Protein AF-A0A7C6EY38-F1 (afdb_monomer_lite)

Structure (mmCIF, N/CA/C/O backbone):
data_AF-A0A7C6EY38-F1
#
_entry.id   AF-A0A7C6EY38-F1
#
loop_
_atom_site.group_PDB
_atom_site.id
_atom_site.type_symbol
_atom_site.label_atom_id
_atom_site.label_alt_id
_atom_site.label_comp_id
_atom_site.label_asym_id
_atom_site.label_entity_id
_atom_site.label_seq_id
_atom_site.pdbx_PDB_ins_code
_atom_site.Cartn_x
_atom_site.Cartn_y
_atom_site.Cartn_z
_atom_site.occupancy
_atom_site.B_iso_or_equiv
_atom_site.auth_seq_id
_atom_site.auth_comp_id
_atom_site.auth_asym_id
_atom_site.auth_atom_id
_atom_site.pdbx_PDB_model_num
ATOM 1 N N . MET A 1 1 ? 6.098 -4.221 -29.092 1.00 63.59 1 MET A N 1
ATOM 2 C CA . MET A 1 1 ? 7.491 -4.012 -29.548 1.00 63.59 1 MET A CA 1
ATOM 3 C C . MET A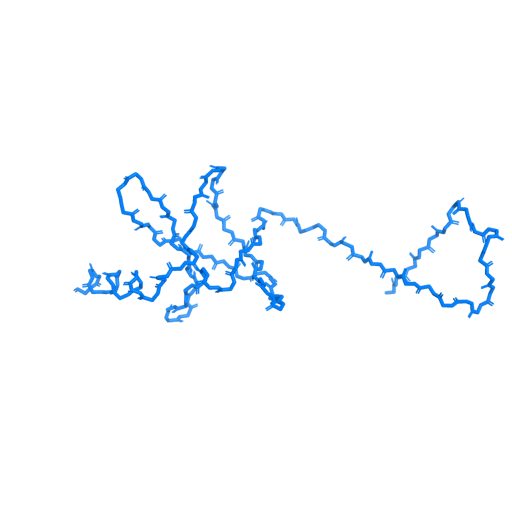 1 1 ? 8.016 -2.756 -28.872 1.00 63.59 1 MET A C 1
ATOM 5 O O . MET A 1 1 ? 7.331 -1.745 -28.935 1.00 63.59 1 MET A O 1
ATOM 9 N N . VAL A 1 2 ? 9.162 -2.827 -28.191 1.00 79.19 2 VAL A N 1
ATOM 10 C CA . VAL A 1 2 ? 9.777 -1.675 -27.506 1.00 79.19 2 VAL A CA 1
ATOM 11 C C . VAL A 1 2 ? 11.032 -1.281 -28.279 1.00 79.19 2 VAL A C 1
ATOM 13 O O . VAL A 1 2 ? 11.869 -2.135 -28.562 1.00 79.19 2 VAL A O 1
ATOM 16 N N . ARG A 1 3 ? 11.148 -0.003 -28.649 1.00 89.06 3 ARG A N 1
ATOM 17 C CA . ARG A 1 3 ? 12.322 0.571 -29.317 1.00 89.06 3 ARG A CA 1
ATOM 18 C C . ARG A 1 3 ? 12.711 1.848 -28.584 1.00 89.06 3 ARG A C 1
ATOM 20 O O . ARG A 1 3 ? 11.841 2.660 -28.289 1.00 89.06 3 ARG A O 1
ATOM 27 N N . ALA A 1 4 ? 13.999 2.019 -28.318 1.00 85.00 4 ALA A N 1
ATOM 28 C CA . ALA A 1 4 ? 14.553 3.229 -27.724 1.00 85.00 4 ALA A CA 1
ATOM 29 C C . ALA A 1 4 ? 15.612 3.833 -28.658 1.00 85.00 4 ALA A C 1
ATOM 31 O O . ALA A 1 4 ? 16.258 3.114 -29.421 1.00 85.00 4 ALA A O 1
ATOM 32 N N . GLU A 1 5 ? 15.772 5.153 -28.604 1.00 91.69 5 GLU A N 1
ATOM 33 C CA . GLU A 1 5 ? 16.795 5.909 -29.330 1.00 91.69 5 GLU A CA 1
ATOM 34 C C . GLU A 1 5 ? 17.738 6.556 -28.308 1.00 91.69 5 GLU A C 1
ATOM 36 O O . GLU A 1 5 ? 17.286 7.264 -27.407 1.00 91.69 5 GLU A O 1
ATOM 41 N N . ILE A 1 6 ? 19.047 6.331 -28.444 1.00 90.75 6 ILE A N 1
ATOM 42 C CA . ILE A 1 6 ? 20.068 6.929 -27.574 1.00 90.75 6 ILE A CA 1
ATOM 43 C C . ILE A 1 6 ? 20.663 8.130 -28.307 1.00 90.75 6 ILE A C 1
ATOM 45 O O . ILE A 1 6 ? 21.382 7.975 -29.287 1.00 90.75 6 ILE A O 1
ATOM 49 N N . ARG A 1 7 ? 20.348 9.340 -27.836 1.00 92.69 7 ARG A N 1
ATOM 50 C CA . ARG A 1 7 ? 20.752 10.598 -28.496 1.00 92.69 7 ARG A CA 1
ATOM 51 C C . ARG A 1 7 ? 22.093 11.158 -28.019 1.00 92.69 7 ARG A C 1
ATOM 53 O O . ARG A 1 7 ? 22.661 12.020 -28.678 1.00 92.69 7 ARG A O 1
ATOM 60 N N . LYS A 1 8 ? 22.578 10.718 -26.857 1.00 92.38 8 LYS A N 1
ATOM 61 C CA . LYS A 1 8 ? 23.835 11.165 -26.237 1.00 92.38 8 LYS A CA 1
ATOM 62 C C . LYS A 1 8 ? 24.594 9.948 -25.722 1.00 92.38 8 LYS A C 1
ATOM 64 O O . LYS A 1 8 ? 23.974 9.092 -25.096 1.00 92.38 8 LYS A O 1
ATOM 69 N N . GLY A 1 9 ? 25.905 9.881 -25.949 1.00 90.19 9 GLY A N 1
ATOM 70 C CA . GLY A 1 9 ? 26.727 8.754 -25.500 1.00 90.19 9 GLY A CA 1
ATOM 71 C C . GLY A 1 9 ? 26.641 7.514 -26.395 1.00 90.19 9 GLY A C 1
ATOM 72 O O . GLY A 1 9 ? 27.159 6.466 -26.016 1.00 90.19 9 GLY A O 1
ATOM 73 N N . ALA A 1 10 ? 25.984 7.605 -27.556 1.00 91.19 10 ALA A N 1
ATOM 74 C CA . ALA A 1 10 ? 25.835 6.486 -28.488 1.00 91.19 10 ALA A CA 1
ATOM 75 C C . ALA A 1 10 ? 27.183 6.052 -29.086 1.00 91.19 10 ALA A C 1
ATOM 77 O O . ALA A 1 10 ? 27.387 4.875 -29.355 1.00 91.19 10 ALA A O 1
ATOM 78 N N . GLU A 1 11 ? 28.127 6.985 -29.214 1.00 93.75 11 GLU A N 1
ATOM 79 C CA . GLU A 1 11 ? 29.503 6.752 -29.658 1.00 93.75 11 GLU A CA 1
ATOM 80 C C . GLU A 1 11 ? 30.301 5.820 -28.733 1.00 93.75 11 GLU A C 1
ATOM 82 O O . GLU A 1 11 ? 31.349 5.313 -29.120 1.00 93.75 11 GLU A O 1
ATOM 87 N N . ARG A 1 12 ? 29.809 5.581 -27.511 1.00 93.25 12 ARG A N 1
ATOM 88 C CA . ARG A 1 12 ? 30.429 4.689 -26.521 1.00 93.25 12 ARG A CA 1
ATOM 89 C C . ARG A 1 12 ? 29.847 3.271 -26.551 1.00 93.25 12 ARG A C 1
ATOM 91 O O . ARG A 1 12 ? 30.240 2.447 -25.727 1.00 93.25 12 ARG A O 1
ATOM 98 N N . LEU A 1 13 ? 28.901 2.997 -27.451 1.00 91.62 13 LEU A N 1
ATOM 99 C CA . LEU A 1 13 ? 28.219 1.711 -27.582 1.00 91.62 13 LEU A CA 1
ATOM 100 C C . LEU A 1 13 ? 28.651 0.999 -28.862 1.00 91.62 13 LEU A C 1
ATOM 102 O O . LEU A 1 13 ? 28.752 1.611 -29.923 1.00 91.62 13 LEU A O 1
ATOM 106 N N . HIS A 1 14 ? 28.848 -0.313 -28.766 1.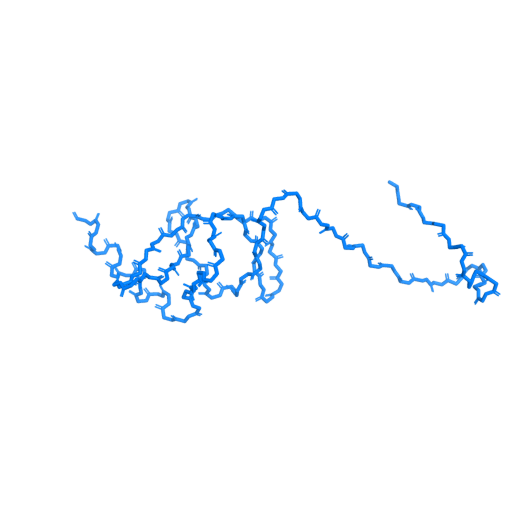00 93.69 14 HIS A N 1
ATOM 107 C CA . HIS A 1 14 ? 29.236 -1.146 -29.903 1.00 93.69 14 HIS A CA 1
ATOM 108 C C . HIS A 1 14 ? 28.088 -2.071 -30.335 1.00 93.69 14 HIS A C 1
ATOM 110 O O . HIS A 1 14 ? 27.350 -2.573 -29.480 1.00 93.69 14 HIS A O 1
ATOM 116 N N . PRO A 1 15 ? 27.923 -2.350 -31.643 1.00 92.38 15 PRO A N 1
ATOM 117 C CA . PRO A 1 15 ? 26.967 -3.352 -32.106 1.00 92.38 15 PRO A CA 1
ATOM 118 C C . PRO A 1 15 ? 27.201 -4.714 -31.435 1.00 92.38 15 PRO A C 1
ATOM 120 O O . PRO A 1 15 ? 28.335 -5.169 -31.319 1.00 92.38 15 PRO A O 1
ATOM 123 N N . GLY A 1 16 ? 26.121 -5.360 -30.988 1.00 91.81 16 GLY A N 1
ATOM 124 C CA . GLY A 1 16 ? 26.181 -6.631 -30.254 1.00 91.81 16 GLY A CA 1
ATOM 125 C C . GLY A 1 16 ? 26.401 -6.495 -28.741 1.00 91.81 16 GLY A C 1
ATOM 126 O O . GLY A 1 16 ? 26.354 -7.497 -28.033 1.00 91.81 16 GLY A O 1
ATOM 127 N N . GLN A 1 17 ? 26.595 -5.279 -28.223 1.00 92.12 17 GLN A N 1
ATOM 128 C CA . GLN A 1 17 ? 26.687 -5.034 -26.787 1.00 92.12 17 GLN A CA 1
ATOM 129 C C . GLN A 1 17 ? 25.321 -5.198 -26.104 1.00 92.12 17 GLN A C 1
ATOM 131 O O . GLN A 1 17 ? 24.310 -4.655 -26.554 1.00 92.12 17 GLN A O 1
ATOM 136 N N . PHE A 1 18 ? 25.302 -5.910 -24.978 1.00 90.50 18 PHE A N 1
ATOM 137 C CA . PHE A 1 18 ? 24.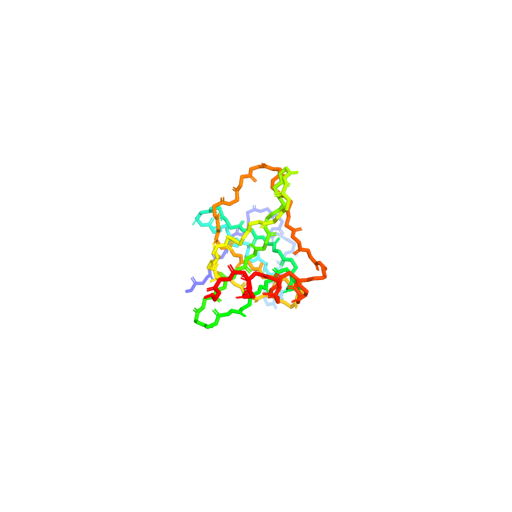126 -5.993 -24.118 1.00 90.50 18 PHE A CA 1
ATOM 138 C C . PHE A 1 18 ? 23.969 -4.708 -23.302 1.00 90.50 18 PHE A C 1
ATOM 140 O O . PHE A 1 18 ? 24.936 -4.194 -22.737 1.00 90.50 18 PHE A O 1
ATOM 147 N N . ILE A 1 19 ? 22.738 -4.208 -23.217 1.00 88.06 19 ILE A N 1
ATOM 148 C CA . ILE A 1 19 ? 22.365 -3.070 -22.375 1.00 88.06 19 ILE A CA 1
ATOM 149 C C . ILE A 1 19 ? 21.188 -3.456 -21.480 1.00 88.06 19 ILE A C 1
ATOM 151 O O . ILE A 1 19 ? 20.344 -4.262 -21.870 1.00 88.06 19 ILE A O 1
ATOM 155 N N . GLN A 1 20 ? 21.119 -2.856 -20.295 1.00 88.19 20 GLN A N 1
ATOM 156 C CA . GLN A 1 20 ? 19.981 -2.985 -19.390 1.00 88.19 20 GLN A CA 1
ATOM 157 C C . GLN A 1 20 ? 19.148 -1.708 -19.450 1.00 88.19 20 GLN A C 1
ATOM 159 O O . GLN A 1 20 ? 19.685 -0.603 -19.390 1.00 88.19 20 GLN A O 1
ATOM 164 N N . VAL A 1 21 ? 17.833 -1.867 -19.575 1.00 84.75 21 VAL A N 1
ATOM 165 C CA . VAL A 1 21 ? 16.879 -0.758 -19.588 1.00 84.75 21 VAL A CA 1
ATOM 166 C C . VAL A 1 21 ? 15.823 -1.041 -18.535 1.00 84.75 21 VAL A C 1
ATOM 168 O O . VAL A 1 21 ? 15.256 -2.131 -18.503 1.00 84.75 21 VAL A O 1
ATOM 171 N N . GLU A 1 22 ? 15.551 -0.052 -17.694 1.00 81.06 22 GLU A N 1
ATOM 172 C CA . GLU A 1 22 ? 14.455 -0.091 -16.734 1.00 81.06 22 GLU A CA 1
ATOM 173 C C . GLU A 1 22 ? 13.342 0.839 -17.222 1.00 81.06 22 GLU A C 1
ATOM 175 O O . GLU A 1 22 ? 13.567 2.024 -17.470 1.00 81.06 22 GLU A O 1
ATOM 180 N N . LEU A 1 23 ? 12.141 0.290 -17.417 1.00 77.06 23 LEU A N 1
ATOM 181 C CA . LEU A 1 23 ? 10.966 1.073 -17.784 1.00 77.06 23 LEU A CA 1
ATOM 182 C C . LEU A 1 23 ? 10.160 1.370 -16.520 1.00 77.06 23 LEU A C 1
ATOM 184 O O . LEU A 1 23 ? 9.429 0.510 -16.030 1.00 77.06 23 LEU A O 1
ATOM 188 N N . ALA A 1 24 ? 10.250 2.604 -16.027 1.00 72.50 24 ALA A N 1
ATOM 189 C CA . ALA A 1 24 ? 9.340 3.092 -15.000 1.00 72.50 24 ALA A CA 1
ATOM 190 C C . ALA A 1 24 ? 7.973 3.399 -15.631 1.00 72.50 24 ALA A C 1
ATOM 192 O O . ALA A 1 24 ? 7.861 4.251 -16.512 1.00 72.50 24 ALA A O 1
ATOM 193 N N . GLN A 1 25 ? 6.926 2.711 -15.178 1.00 64.56 25 GLN A N 1
ATOM 194 C CA . GLN A 1 25 ? 5.550 3.038 -15.542 1.00 64.56 25 GLN A CA 1
ATOM 195 C C . GLN A 1 25 ? 4.961 3.968 -14.484 1.00 64.56 25 GLN A C 1
ATOM 197 O O . GLN A 1 25 ? 4.792 3.584 -13.327 1.00 64.56 25 GLN A O 1
ATOM 202 N N . THR A 1 26 ? 4.619 5.193 -14.872 1.00 60.94 26 THR A N 1
ATOM 203 C CA . THR A 1 26 ? 3.781 6.065 -14.050 1.00 60.94 26 THR A CA 1
ATOM 204 C C . THR A 1 26 ? 2.325 5.645 -14.231 1.00 60.94 26 THR A C 1
ATOM 206 O O . THR A 1 26 ? 1.738 5.799 -15.299 1.00 60.94 26 THR A O 1
ATOM 209 N N . GLY A 1 27 ? 1.734 5.060 -13.188 1.00 59.78 27 GLY A N 1
ATOM 210 C CA . GLY A 1 27 ? 0.310 4.738 -13.194 1.00 59.78 27 GLY A CA 1
ATOM 211 C C . GLY A 1 27 ? -0.542 6.008 -13.281 1.00 59.78 27 GLY A C 1
ATOM 212 O O . GLY A 1 27 ? -0.260 7.002 -12.615 1.00 59.78 27 GLY A O 1
ATOM 213 N N . THR A 1 28 ? -1.609 5.982 -14.079 1.00 57.97 28 THR A N 1
ATOM 214 C CA . THR A 1 28 ? -2.632 7.035 -14.064 1.00 57.97 28 THR A CA 1
ATOM 215 C C . THR A 1 28 ? -3.554 6.826 -12.861 1.00 57.97 28 THR A C 1
ATOM 217 O O . THR A 1 28 ? -4.363 5.896 -12.848 1.00 57.97 28 THR A O 1
ATOM 220 N N . GLY A 1 29 ? -3.431 7.679 -11.843 1.00 63.75 29 GLY A N 1
ATOM 221 C CA . GLY A 1 29 ? -4.233 7.638 -10.615 1.00 63.75 29 GLY A CA 1
ATOM 222 C C . GLY A 1 29 ? -3.380 7.732 -9.350 1.00 63.75 29 GLY A C 1
ATOM 223 O O . GLY A 1 29 ? -2.168 7.542 -9.395 1.00 63.75 29 GLY A O 1
ATOM 224 N N . GLN A 1 30 ? -4.009 8.037 -8.212 1.00 75.31 30 GLN A N 1
ATOM 225 C CA . GLN A 1 30 ? -3.331 8.011 -6.914 1.00 75.31 30 GLN A CA 1
ATOM 226 C C . GLN A 1 30 ? -3.134 6.553 -6.475 1.00 75.31 30 GLN A C 1
ATOM 228 O O . GLN A 1 30 ? -4.009 5.944 -5.855 1.00 75.31 30 GLN A O 1
ATOM 233 N N . ASN A 1 31 ? -1.998 5.987 -6.878 1.00 88.00 31 ASN A N 1
ATOM 234 C CA . ASN A 1 31 ? -1.533 4.682 -6.436 1.00 88.00 31 ASN A CA 1
ATOM 235 C C . ASN A 1 31 ? -0.522 4.868 -5.306 1.00 88.00 31 ASN A C 1
ATOM 237 O O . ASN A 1 31 ? 0.346 5.737 -5.371 1.00 88.00 31 ASN A O 1
ATOM 241 N N . PHE A 1 32 ? -0.610 4.016 -4.296 1.00 89.44 32 PHE A N 1
ATOM 242 C CA . PHE A 1 32 ? 0.210 4.086 -3.100 1.00 89.44 32 PHE A CA 1
ATOM 243 C C . PHE A 1 32 ? 0.916 2.759 -2.886 1.00 89.44 32 PHE A C 1
ATOM 245 O O . PHE A 1 32 ? 0.300 1.696 -2.957 1.00 89.44 32 PHE A O 1
ATOM 252 N N . ARG A 1 33 ? 2.216 2.828 -2.608 1.00 91.94 33 ARG A N 1
ATOM 253 C CA . ARG A 1 33 ? 3.021 1.670 -2.234 1.00 91.94 33 ARG A CA 1
ATOM 254 C C . ARG A 1 33 ? 2.967 1.512 -0.719 1.00 91.94 33 ARG A C 1
ATOM 256 O O . ARG A 1 33 ? 3.411 2.401 0.002 1.00 91.94 33 ARG A O 1
ATOM 263 N N . ILE A 1 34 ? 2.415 0.398 -0.247 1.00 93.75 34 ILE A N 1
ATOM 264 C CA . ILE A 1 34 ? 2.265 0.101 1.183 1.00 93.75 34 ILE A CA 1
ATOM 265 C C . ILE A 1 34 ? 2.963 -1.220 1.547 1.00 93.75 34 ILE A C 1
ATOM 267 O O . ILE A 1 34 ? 3.063 -2.106 0.692 1.00 93.75 34 ILE A O 1
ATOM 271 N N . PRO A 1 35 ? 3.429 -1.397 2.800 1.00 95.31 35 PRO A N 1
ATOM 272 C CA . PRO A 1 35 ? 3.960 -2.679 3.262 1.00 95.31 35 PRO A CA 1
ATOM 273 C C . PRO A 1 35 ? 2.911 -3.789 3.159 1.00 95.31 35 PRO A C 1
ATOM 275 O O . PRO A 1 35 ? 1.733 -3.556 3.447 1.00 95.31 35 PRO A O 1
ATOM 278 N N . ARG A 1 36 ? 3.327 -5.022 2.834 1.00 94.06 36 ARG A N 1
ATOM 279 C CA . ARG A 1 36 ? 2.391 -6.166 2.751 1.00 94.06 36 ARG A CA 1
ATOM 280 C C . ARG A 1 36 ? 1.637 -6.406 4.067 1.00 94.06 36 ARG A C 1
ATOM 282 O O . ARG A 1 36 ? 0.481 -6.814 4.036 1.00 94.06 36 ARG A O 1
ATOM 289 N N . SER A 1 37 ? 2.265 -6.108 5.208 1.00 94.88 37 SER A N 1
ATOM 290 C CA . SER A 1 37 ? 1.682 -6.265 6.550 1.00 94.88 37 SER A CA 1
ATOM 291 C C . SER A 1 37 ? 0.494 -5.339 6.837 1.00 94.88 37 SER A C 1
ATOM 293 O O . SER A 1 37 ? -0.294 -5.631 7.738 1.00 94.88 37 SER A O 1
ATOM 295 N N . ALA A 1 38 ? 0.357 -4.241 6.085 1.00 96.12 38 ALA A N 1
ATOM 296 C CA . ALA A 1 38 ? -0.733 -3.277 6.229 1.00 96.12 38 ALA A CA 1
ATOM 297 C C . ALA A 1 38 ? -2.033 -3.727 5.543 1.00 96.12 38 ALA A C 1
ATOM 299 O O . ALA A 1 38 ? -3.110 -3.220 5.862 1.00 96.12 38 ALA A O 1
ATOM 300 N N . LEU A 1 39 ? -1.942 -4.661 4.590 1.00 95.31 39 LEU A N 1
ATOM 301 C CA . LEU A 1 39 ? -3.088 -5.138 3.829 1.00 95.31 39 LEU A CA 1
ATOM 302 C C . LEU A 1 39 ? -3.855 -6.198 4.622 1.00 95.31 39 LEU A C 1
ATOM 304 O O . LEU A 1 39 ? -3.326 -7.255 4.964 1.00 95.31 39 LEU A O 1
ATOM 308 N N . VAL A 1 40 ? -5.144 -5.959 4.824 1.00 95.31 40 VAL A N 1
ATOM 309 C CA . VAL A 1 40 ? -6.056 -6.898 5.469 1.00 95.31 40 VAL A CA 1
ATOM 310 C C . VAL A 1 40 ? -7.044 -7.430 4.443 1.00 95.31 40 VAL A C 1
ATOM 312 O O . VAL A 1 40 ? -7.729 -6.675 3.761 1.00 95.31 40 VAL A O 1
ATOM 315 N N . ARG A 1 41 ? -7.135 -8.756 4.328 1.00 93.50 41 ARG A N 1
ATOM 316 C CA . ARG A 1 41 ? -8.110 -9.429 3.458 1.00 93.50 41 ARG A CA 1
ATOM 317 C C . ARG A 1 41 ? -9.257 -9.971 4.303 1.00 93.50 41 ARG A C 1
ATOM 319 O O . ARG A 1 41 ? -9.013 -10.631 5.320 1.00 93.50 41 ARG A O 1
ATOM 326 N N . HIS A 1 42 ? -10.493 -9.688 3.913 1.00 92.56 42 HIS A N 1
ATOM 327 C CA . HIS A 1 42 ? -11.687 -10.242 4.547 1.00 92.56 42 HIS A CA 1
ATOM 328 C C . HIS A 1 42 ? -12.792 -10.425 3.504 1.00 92.56 42 HIS A C 1
ATOM 330 O O . HIS A 1 42 ? -13.094 -9.485 2.763 1.00 92.56 42 HIS A O 1
ATOM 336 N N . ALA A 1 43 ? -13.363 -11.635 3.457 1.00 87.88 43 ALA A N 1
ATOM 337 C CA . ALA A 1 43 ? -14.170 -12.112 2.335 1.00 87.88 43 ALA A CA 1
ATOM 338 C C . ALA A 1 43 ? -13.445 -11.838 0.998 1.00 87.88 43 ALA A C 1
ATOM 340 O O . ALA A 1 43 ? -12.235 -12.056 0.903 1.00 87.88 43 ALA A O 1
ATOM 341 N N . ASP A 1 44 ? -14.148 -11.288 0.011 1.00 90.12 44 ASP A N 1
ATOM 342 C CA . ASP A 1 44 ? -13.604 -10.980 -1.318 1.00 90.12 44 ASP A CA 1
ATOM 343 C C . ASP A 1 44 ? -13.038 -9.554 -1.438 1.00 90.12 44 ASP A C 1
ATOM 345 O O . ASP A 1 44 ? -12.838 -9.043 -2.540 1.00 90.12 44 ASP A O 1
ATOM 349 N N . LYS A 1 45 ? -12.795 -8.873 -0.308 1.00 93.12 45 LYS A N 1
ATOM 350 C CA . LYS A 1 45 ? -12.360 -7.469 -0.278 1.00 93.12 45 LYS A CA 1
ATOM 351 C C . LYS A 1 45 ? -11.025 -7.281 0.437 1.00 93.12 45 LYS A C 1
ATOM 353 O O . LYS A 1 45 ? -10.668 -8.011 1.368 1.00 93.12 45 LYS A O 1
ATOM 358 N N . GLN A 1 46 ? -10.297 -6.254 0.006 1.00 95.06 46 GLN A N 1
ATOM 359 C CA . GLN A 1 46 ? -9.053 -5.811 0.621 1.00 95.06 46 GLN A CA 1
ATOM 360 C C . GLN A 1 46 ? -9.246 -4.474 1.335 1.00 95.06 46 GLN A C 1
ATOM 362 O O . GLN A 1 46 ? -9.919 -3.569 0.840 1.00 95.06 46 GLN A O 1
ATOM 367 N N . TRP A 1 47 ? -8.620 -4.358 2.499 1.00 95.62 47 TRP A N 1
ATOM 368 C CA . TRP A 1 47 ? -8.789 -3.253 3.428 1.00 95.62 47 TRP A CA 1
ATOM 369 C C . TRP A 1 47 ? -7.439 -2.804 3.979 1.00 95.62 47 TRP A C 1
ATOM 371 O O . TRP A 1 47 ? -6.508 -3.599 4.111 1.00 95.62 47 TRP A O 1
ATOM 381 N N . VAL A 1 48 ? -7.356 -1.531 4.344 1.00 96.06 48 VAL A N 1
ATOM 382 C CA . VAL A 1 48 ? -6.266 -0.946 5.128 1.00 96.06 48 VAL A CA 1
ATOM 383 C C . VAL A 1 48 ? -6.890 -0.143 6.259 1.00 96.06 48 VAL A C 1
ATOM 385 O O . VAL A 1 48 ? -7.872 0.561 6.047 1.00 96.06 48 VAL A O 1
ATOM 388 N N . PHE A 1 49 ? -6.327 -0.225 7.461 1.00 96.19 49 PHE A N 1
ATOM 389 C CA . PHE A 1 49 ? -6.786 0.592 8.581 1.00 96.19 49 PHE A CA 1
ATOM 390 C C . PHE A 1 49 ? -6.057 1.935 8.594 1.00 96.19 49 PHE A C 1
ATOM 392 O O . PHE A 1 49 ? -4.828 1.979 8.698 1.00 96.19 49 PHE A O 1
ATOM 399 N N . VAL A 1 50 ? -6.817 3.025 8.508 1.00 95.62 50 VAL A N 1
ATOM 400 C CA . VAL A 1 50 ? -6.317 4.402 8.590 1.00 95.62 50 VAL A CA 1
ATOM 401 C C . VAL A 1 50 ? -6.530 4.921 10.008 1.00 95.62 50 VAL A C 1
ATOM 403 O O . VAL A 1 50 ? -7.606 4.757 10.589 1.00 95.62 50 VAL A O 1
ATOM 406 N N . LYS A 1 51 ? -5.499 5.541 10.585 1.00 94.75 51 LYS A N 1
ATOM 407 C CA . LYS A 1 51 ? -5.572 6.186 11.894 1.00 94.75 51 LYS A CA 1
ATOM 408 C C . LYS A 1 51 ? -6.494 7.398 11.816 1.00 94.75 51 LYS A C 1
ATOM 410 O O . LYS A 1 51 ? -6.266 8.305 11.021 1.00 94.75 51 LYS A O 1
ATOM 415 N N . GLN A 1 52 ? -7.473 7.440 12.706 1.00 93.44 52 GLN A N 1
ATOM 416 C CA . GLN A 1 52 ? -8.316 8.607 12.930 1.00 93.44 52 GLN A CA 1
ATOM 417 C C . GLN A 1 52 ? -7.913 9.326 14.228 1.00 93.44 52 GLN A C 1
ATOM 419 O O . GLN A 1 52 ? -7.111 8.791 15.002 1.00 93.44 52 GLN A O 1
ATOM 424 N N . PRO A 1 53 ? -8.447 10.536 14.502 1.00 91.31 53 PRO A N 1
ATOM 425 C CA . PRO A 1 53 ? -8.265 11.188 15.800 1.00 91.31 53 PRO A CA 1
ATOM 426 C C . PRO A 1 53 ? -8.658 10.284 16.974 1.00 91.31 53 PRO A C 1
ATOM 428 O O . PRO A 1 53 ? -7.993 10.292 18.007 1.00 91.31 53 PRO A O 1
ATOM 431 N N . VAL A 1 54 ? -9.696 9.463 16.785 1.00 91.06 54 VAL A N 1
ATOM 432 C CA . VAL A 1 54 ? -10.128 8.441 17.737 1.00 91.06 54 VAL A CA 1
ATOM 433 C C . VAL A 1 54 ? -10.252 7.113 16.995 1.00 91.06 54 VAL A C 1
ATOM 435 O O . VAL A 1 54 ? -11.103 6.959 16.127 1.00 91.06 54 VAL A O 1
ATOM 438 N N . GLY A 1 55 ? -9.390 6.154 17.333 1.00 90.94 55 GLY A N 1
ATOM 439 C CA . GLY A 1 55 ? -9.431 4.803 16.775 1.00 90.94 55 GLY A CA 1
ATOM 440 C C . GLY A 1 55 ? -8.907 4.681 15.340 1.00 90.94 55 GLY A C 1
ATOM 441 O O . GLY A 1 55 ? -7.999 5.400 14.909 1.00 90.94 55 GLY A O 1
ATOM 442 N N . PHE A 1 56 ? -9.459 3.705 14.621 1.00 94.06 56 PHE A N 1
ATOM 443 C CA . PHE A 1 56 ? -9.018 3.301 13.290 1.00 94.06 56 PHE A CA 1
ATOM 444 C C . PHE A 1 56 ? -10.222 3.020 12.401 1.00 94.06 56 PHE A C 1
ATOM 446 O O . PHE A 1 56 ? -11.179 2.381 12.831 1.00 94.06 56 PHE A O 1
ATOM 453 N N . GLN A 1 57 ? -10.149 3.460 11.149 1.00 93.06 57 GLN A N 1
ATOM 454 C CA . GLN A 1 57 ? -11.200 3.235 10.165 1.00 93.06 57 GLN A CA 1
ATOM 455 C C . GLN A 1 57 ? -10.718 2.259 9.084 1.00 93.06 57 GLN A C 1
ATOM 457 O O . GLN A 1 57 ? -9.645 2.482 8.515 1.00 93.06 57 GLN A O 1
ATOM 462 N N . PRO A 1 58 ? -11.488 1.205 8.754 1.00 94.38 58 PRO A N 1
ATOM 463 C CA . PRO A 1 58 ? -11.205 0.375 7.593 1.00 94.38 58 PRO A CA 1
ATOM 464 C C . PRO A 1 58 ? -11.497 1.158 6.306 1.00 94.38 58 PRO A C 1
ATOM 466 O O . PRO A 1 58 ? -12.609 1.637 6.085 1.00 94.38 58 PRO A O 1
ATOM 469 N N . LEU A 1 59 ? -10.499 1.262 5.436 1.00 94.44 59 LEU A N 1
ATOM 470 C CA . LEU A 1 59 ? -10.614 1.821 4.096 1.00 94.44 59 LEU A CA 1
ATOM 471 C C . LEU A 1 59 ? -10.460 0.698 3.072 1.00 94.44 59 LEU A C 1
ATOM 473 O O . LEU A 1 59 ? -9.462 -0.024 3.082 1.00 94.44 59 LEU A O 1
ATOM 477 N N . ALA A 1 60 ? -11.443 0.552 2.185 1.00 94.31 60 ALA A N 1
ATOM 478 C CA . ALA A 1 60 ? -11.362 -0.405 1.088 1.00 94.31 60 ALA A CA 1
ATOM 479 C C . ALA A 1 60 ? -10.289 0.034 0.082 1.00 94.31 60 ALA A C 1
ATOM 481 O O . ALA A 1 60 ? -10.209 1.208 -0.286 1.00 94.31 60 ALA A O 1
ATOM 482 N N . VAL A 1 61 ? -9.481 -0.917 -0.380 1.00 94.62 61 VAL A N 1
ATOM 483 C CA . VAL A 1 61 ? -8.402 -0.670 -1.342 1.00 94.62 61 VAL A CA 1
ATOM 484 C C . VAL A 1 61 ? -8.481 -1.655 -2.499 1.00 94.62 61 VAL A C 1
ATOM 486 O O . VAL A 1 61 ? -8.973 -2.768 -2.350 1.00 94.62 61 VAL A O 1
ATOM 489 N N . THR A 1 62 ? -7.979 -1.259 -3.666 1.00 94.06 62 THR A N 1
ATOM 490 C CA . THR A 1 62 ? -7.836 -2.151 -4.825 1.00 94.06 62 THR A CA 1
ATOM 491 C C . THR A 1 62 ? -6.361 -2.386 -5.099 1.00 94.06 62 THR A C 1
ATOM 493 O O . THR A 1 62 ? -5.605 -1.428 -5.236 1.00 94.06 62 THR A O 1
ATOM 496 N N . ILE A 1 63 ? -5.937 -3.644 -5.190 1.00 93.31 63 ILE A N 1
ATOM 497 C CA . ILE A 1 63 ? -4.555 -3.977 -5.551 1.00 93.31 63 ILE A CA 1
ATOM 498 C C . ILE A 1 63 ? -4.353 -3.707 -7.044 1.00 93.31 63 ILE A C 1
ATOM 500 O O . ILE A 1 63 ? -5.130 -4.173 -7.872 1.00 93.31 63 ILE A O 1
ATOM 504 N N . VAL A 1 64 ? -3.305 -2.954 -7.372 1.00 91.94 64 VAL A N 1
ATOM 505 C CA . VAL A 1 64 ? -2.896 -2.640 -8.749 1.00 91.94 64 VAL A CA 1
ATOM 506 C C . VAL A 1 64 ? -1.666 -3.452 -9.144 1.00 91.94 64 VAL A C 1
ATOM 508 O O . VAL A 1 64 ? -1.571 -3.900 -10.282 1.00 91.94 64 VAL A O 1
ATOM 511 N N . ALA A 1 65 ? -0.740 -3.668 -8.207 1.00 89.31 65 ALA A N 1
ATOM 512 C CA . ALA A 1 65 ? 0.418 -4.530 -8.404 1.00 89.31 65 ALA A CA 1
ATOM 513 C C . ALA A 1 65 ? 0.854 -5.168 -7.081 1.00 89.31 65 ALA A C 1
ATOM 515 O O . ALA A 1 65 ? 0.706 -4.576 -6.008 1.00 89.31 65 ALA A O 1
ATOM 516 N N . GLU A 1 66 ? 1.419 -6.367 -7.168 1.00 90.25 66 GLU A N 1
ATOM 517 C CA . GLU A 1 66 ? 2.067 -7.036 -6.045 1.00 90.25 66 GLU A CA 1
ATOM 518 C C . GLU A 1 66 ? 3.573 -7.106 -6.303 1.00 90.25 66 GLU A C 1
ATOM 520 O O . GLU A 1 66 ? 4.012 -7.601 -7.337 1.00 90.25 66 GLU A O 1
ATOM 525 N N . GLU A 1 67 ? 4.360 -6.613 -5.353 1.00 89.81 67 GLU A N 1
ATOM 526 C CA . GLU A 1 67 ? 5.821 -6.656 -5.375 1.00 89.81 67 GLU A CA 1
ATOM 527 C C . GLU A 1 67 ? 6.323 -7.551 -4.231 1.00 89.81 67 GLU A C 1
ATOM 529 O O . GLU A 1 67 ? 5.553 -7.929 -3.342 1.00 89.81 67 GLU A O 1
ATOM 534 N N . THR A 1 68 ? 7.619 -7.877 -4.217 1.00 88.69 68 THR A N 1
ATOM 535 C CA . THR A 1 68 ? 8.212 -8.758 -3.194 1.00 88.69 68 THR A CA 1
ATOM 536 C C . THR A 1 68 ? 7.954 -8.249 -1.771 1.00 88.69 68 THR A C 1
ATOM 538 O O . THR A 1 68 ? 7.398 -8.978 -0.952 1.00 88.69 68 THR A O 1
ATOM 541 N N . ASP A 1 69 ? 8.251 -6.973 -1.509 1.00 90.50 69 ASP A N 1
ATOM 542 C CA . ASP A 1 69 ? 8.187 -6.392 -0.156 1.00 90.50 69 ASP A CA 1
ATOM 543 C C . ASP A 1 69 ? 7.004 -5.432 0.049 1.00 90.50 69 ASP A C 1
ATOM 545 O O . ASP A 1 69 ? 6.741 -4.9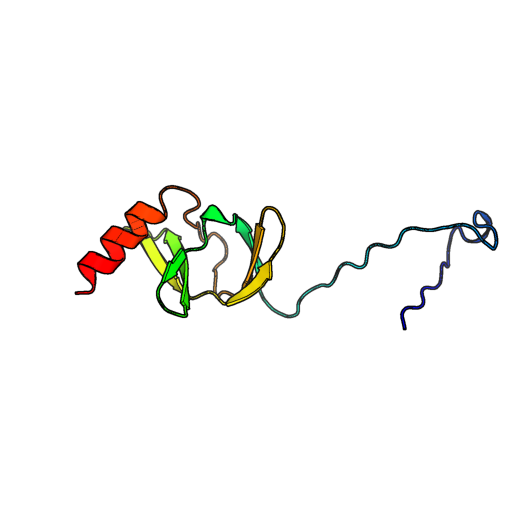66 1.161 1.00 90.50 69 ASP A O 1
ATOM 549 N N . ALA A 1 70 ? 6.255 -5.137 -1.015 1.00 93.69 70 ALA A N 1
ATOM 550 C CA . ALA A 1 70 ? 5.199 -4.134 -0.999 1.00 93.69 70 ALA A CA 1
ATOM 551 C C . ALA A 1 70 ? 4.001 -4.522 -1.869 1.00 93.69 70 ALA A C 1
ATOM 553 O O . ALA A 1 70 ? 4.050 -5.428 -2.700 1.00 93.69 70 ALA A O 1
ATOM 554 N N . ILE A 1 71 ? 2.902 -3.805 -1.668 1.00 94.12 71 ILE A N 1
ATOM 555 C CA . ILE A 1 71 ? 1.711 -3.876 -2.509 1.00 94.12 71 ILE A CA 1
ATOM 556 C C . ILE A 1 71 ? 1.422 -2.466 -2.993 1.00 94.12 71 ILE A C 1
ATOM 558 O O . ILE A 1 71 ? 1.417 -1.516 -2.208 1.00 94.12 71 ILE A O 1
ATOM 562 N N . VAL A 1 72 ? 1.177 -2.334 -4.290 1.00 92.38 72 VAL A N 1
ATOM 563 C CA . VAL A 1 72 ? 0.713 -1.086 -4.880 1.00 92.38 72 VAL A CA 1
ATOM 564 C C . VAL A 1 72 ? -0.804 -1.130 -4.898 1.00 92.38 72 VAL A C 1
ATOM 566 O O . VAL A 1 72 ? -1.403 -2.002 -5.530 1.00 92.38 72 VAL A O 1
ATOM 569 N N . VAL A 1 73 ? -1.431 -0.192 -4.196 1.00 93.19 73 VAL A N 1
ATOM 570 C CA . VAL A 1 73 ? -2.884 -0.102 -4.079 1.00 93.19 73 VAL A CA 1
ATOM 571 C C . VAL A 1 73 ? -3.407 1.211 -4.633 1.00 93.19 73 VAL A C 1
ATOM 573 O O . VAL A 1 73 ? -2.767 2.254 -4.526 1.00 93.19 73 VAL A O 1
ATOM 576 N N . LYS A 1 74 ? -4.615 1.168 -5.177 1.00 91.94 74 LYS A N 1
ATOM 577 C CA . LYS A 1 74 ? -5.436 2.337 -5.455 1.00 91.94 74 LYS A CA 1
ATOM 578 C C . LYS A 1 74 ? -6.411 2.516 -4.298 1.00 91.94 74 LYS A C 1
ATOM 580 O O . LYS A 1 74 ? -7.180 1.604 -3.984 1.00 91.94 74 LYS A O 1
ATOM 585 N N . ALA A 1 75 ? -6.367 3.685 -3.673 1.00 88.94 75 ALA A N 1
ATOM 586 C CA . ALA A 1 75 ? -7.230 4.050 -2.558 1.00 88.94 75 ALA A CA 1
ATOM 587 C C . ALA A 1 75 ? -7.416 5.570 -2.505 1.00 88.94 75 ALA A C 1
ATOM 589 O O . ALA A 1 75 ? -6.617 6.317 -3.063 1.00 88.94 75 ALA A O 1
ATOM 590 N N . GLY A 1 76 ? -8.460 6.027 -1.818 1.00 87.06 76 GLY A N 1
ATOM 591 C CA . GLY A 1 76 ? -8.697 7.449 -1.568 1.00 87.06 76 GLY A CA 1
ATOM 592 C C . GLY A 1 76 ? -7.963 7.968 -0.330 1.00 87.06 76 GLY A C 1
ATOM 593 O O . GLY A 1 76 ? -8.617 8.567 0.520 1.00 87.06 76 GLY A O 1
ATOM 594 N N . PHE A 1 77 ? -6.658 7.698 -0.187 1.00 88.94 77 PHE A N 1
ATOM 595 C CA . PHE A 1 77 ? -5.880 8.262 0.924 1.00 88.94 77 PHE A CA 1
ATOM 596 C C . PHE A 1 77 ? -5.762 9.778 0.772 1.00 88.94 77 PHE A C 1
ATOM 598 O O . PHE A 1 77 ? -5.567 10.299 -0.328 1.00 88.94 77 PHE A O 1
ATOM 605 N N . LYS A 1 78 ? -5.860 10.490 1.889 1.00 86.94 78 LYS A N 1
ATOM 606 C CA . LYS A 1 78 ? -5.550 11.914 1.959 1.00 86.94 78 LYS A CA 1
ATOM 607 C C . LYS A 1 78 ? -4.053 12.105 2.208 1.00 86.94 78 LYS A C 1
ATOM 609 O O . LYS A 1 78 ? -3.397 11.211 2.751 1.00 86.94 78 LYS A O 1
ATOM 614 N N . PRO A 1 79 ? -3.499 13.277 1.850 1.00 81.50 79 PRO A N 1
ATOM 615 C CA . PRO A 1 79 ? -2.206 13.688 2.377 1.00 81.50 79 PRO A CA 1
ATOM 616 C C . PRO A 1 79 ? -2.184 13.536 3.905 1.00 81.50 79 PRO A C 1
ATOM 618 O O . PRO A 1 79 ? -3.181 13.825 4.564 1.00 81.50 79 PRO A O 1
ATOM 621 N N . ASP A 1 80 ? -1.062 13.058 4.441 1.00 87.81 80 ASP A N 1
ATOM 622 C CA . ASP A 1 80 ? -0.816 12.833 5.875 1.00 87.81 80 ASP A CA 1
ATOM 623 C C . ASP A 1 80 ? -1.615 11.709 6.561 1.00 87.81 80 ASP A C 1
ATOM 625 O O . ASP A 1 80 ? -1.445 11.486 7.768 1.00 87.81 80 ASP A O 1
ATOM 629 N N . ASP A 1 81 ? -2.417 10.937 5.818 1.00 92.31 81 ASP A N 1
ATOM 630 C CA . ASP A 1 81 ? -3.043 9.730 6.359 1.00 92.31 81 ASP A CA 1
ATOM 631 C C . ASP A 1 81 ? -1.973 8.745 6.852 1.00 92.31 81 ASP A C 1
ATOM 633 O O . ASP A 1 81 ? -1.019 8.393 6.152 1.00 92.31 81 ASP A O 1
ATOM 637 N N . ARG A 1 82 ? -2.150 8.257 8.083 1.00 94.25 82 ARG A N 1
ATOM 638 C CA . ARG A 1 82 ? -1.290 7.222 8.667 1.00 94.25 82 ARG A CA 1
ATOM 639 C C . ARG A 1 82 ? -2.009 5.890 8.627 1.00 94.25 82 ARG A C 1
ATOM 641 O O . ARG A 1 82 ? -3.108 5.768 9.160 1.00 94.25 82 ARG A O 1
ATOM 648 N N . ILE A 1 83 ? -1.364 4.885 8.053 1.00 95.25 83 ILE A N 1
ATOM 649 C CA . ILE A 1 83 ? -1.897 3.524 7.988 1.00 95.25 83 ILE A CA 1
ATOM 650 C C . ILE A 1 83 ? -1.281 2.638 9.067 1.00 95.25 83 ILE A C 1
ATOM 652 O O . ILE A 1 83 ? -0.158 2.863 9.525 1.00 95.25 83 ILE A O 1
ATOM 656 N N . VAL A 1 84 ? -2.010 1.601 9.459 1.00 96.00 84 VAL A N 1
ATOM 657 C CA . VAL A 1 84 ? -1.513 0.580 10.381 1.00 96.00 84 VAL A CA 1
ATOM 658 C C . VAL A 1 84 ? -0.654 -0.426 9.619 1.00 96.00 84 VAL A C 1
ATOM 660 O O . VAL A 1 84 ? -1.122 -1.055 8.676 1.00 96.00 84 VAL A O 1
ATOM 663 N N . VAL A 1 85 ? 0.595 -0.602 10.054 1.00 95.56 85 VAL A N 1
ATOM 664 C CA . VAL A 1 85 ? 1.565 -1.536 9.445 1.00 95.56 85 VAL A CA 1
ATOM 665 C C . VAL A 1 85 ? 1.932 -2.712 10.359 1.00 95.56 85 VAL A C 1
ATOM 667 O O . VAL A 1 85 ? 2.607 -3.643 9.923 1.00 95.56 85 VAL A O 1
ATOM 670 N N . SER A 1 86 ? 1.491 -2.684 11.619 1.00 93.56 86 SER A N 1
ATOM 671 C CA . SER A 1 86 ? 1.711 -3.717 12.637 1.00 93.56 86 SER A CA 1
ATOM 672 C C . SER A 1 86 ? 0.460 -3.882 13.506 1.00 93.56 86 SER A C 1
ATOM 674 O O . SER A 1 86 ? -0.328 -2.953 13.647 1.00 93.56 86 SER A O 1
ATOM 676 N N . GLY A 1 87 ? 0.229 -5.079 14.057 1.00 92.06 87 GLY A N 1
ATOM 677 C CA . GLY A 1 87 ? -0.981 -5.355 14.851 1.00 92.06 87 GLY A CA 1
ATOM 678 C C . GLY A 1 87 ? -2.286 -5.401 14.038 1.00 92.06 87 GLY A C 1
ATOM 679 O O . GLY A 1 87 ? -3.372 -5.355 14.611 1.00 92.06 87 GLY A O 1
ATOM 680 N N . THR A 1 88 ? -2.203 -5.526 12.709 1.00 92.25 88 THR A N 1
ATOM 681 C CA . THR A 1 88 ? -3.365 -5.548 11.801 1.00 92.25 88 THR A CA 1
ATOM 682 C C . THR A 1 88 ? -4.329 -6.704 12.069 1.00 92.25 88 THR A C 1
ATOM 684 O O . THR A 1 88 ? -5.530 -6.558 11.856 1.00 92.25 88 THR A O 1
ATOM 687 N N . VAL A 1 89 ? -3.836 -7.829 12.598 1.00 89.62 89 VAL A N 1
ATOM 688 C CA . VAL A 1 89 ? -4.662 -8.986 12.991 1.00 89.62 89 VAL A CA 1
ATOM 689 C C . VAL A 1 89 ? -5.583 -8.651 14.165 1.00 89.62 89 VAL A C 1
ATOM 691 O O . VAL A 1 89 ? -6.776 -8.933 14.093 1.00 89.62 89 VAL A O 1
ATOM 694 N N . ALA A 1 90 ? -5.055 -8.012 15.213 1.00 91.19 90 ALA A N 1
ATOM 695 C CA . ALA A 1 90 ? -5.849 -7.614 16.376 1.00 91.19 90 ALA A CA 1
ATOM 696 C C . ALA A 1 90 ? -6.917 -6.579 15.987 1.00 91.19 90 ALA A C 1
ATOM 698 O O . ALA A 1 90 ? -8.072 -6.694 16.383 1.00 91.19 90 ALA A O 1
ATOM 699 N N . LEU A 1 91 ? -6.553 -5.619 15.131 1.00 91.25 91 LEU A N 1
ATOM 700 C CA . LEU A 1 91 ? -7.490 -4.632 14.590 1.00 91.25 91 LEU A CA 1
ATOM 701 C C . LEU A 1 91 ? -8.596 -5.255 13.739 1.00 91.25 91 LEU A C 1
ATOM 703 O O . LEU A 1 91 ? -9.749 -4.845 13.840 1.00 91.25 91 LEU A O 1
ATOM 707 N N . LYS A 1 92 ? -8.265 -6.268 12.932 1.00 90.38 92 LYS A N 1
ATOM 708 C CA . LYS A 1 92 ? -9.263 -7.029 12.180 1.00 90.38 92 LYS A CA 1
ATOM 709 C C . LYS A 1 92 ? -10.245 -7.740 13.115 1.00 90.38 92 LYS A C 1
ATOM 711 O O . LYS A 1 92 ? -11.432 -7.697 12.832 1.00 90.38 92 LYS A O 1
ATOM 716 N N . ALA A 1 93 ? -9.768 -8.373 14.189 1.00 90.94 93 ALA A N 1
ATOM 717 C CA . ALA A 1 93 ? -10.632 -9.070 15.146 1.00 90.94 93 ALA A CA 1
ATOM 718 C C . ALA A 1 93 ? -11.650 -8.114 15.786 1.00 90.94 93 ALA A C 1
ATOM 720 O O . ALA A 1 93 ? -12.847 -8.324 15.635 1.00 90.94 93 ALA A O 1
ATOM 721 N N . VAL A 1 94 ? -11.177 -7.002 16.362 1.00 90.69 94 VAL A N 1
ATOM 722 C CA . VAL A 1 94 ? -12.045 -5.983 16.984 1.00 90.69 94 VAL A CA 1
ATOM 723 C C . VAL A 1 94 ? -13.047 -5.397 15.985 1.00 90.69 94 VAL A C 1
ATOM 725 O O . VAL A 1 94 ? -14.201 -5.154 16.326 1.00 90.69 94 VAL A O 1
ATOM 728 N N . TRP A 1 95 ? -12.624 -5.169 14.737 1.00 91.50 95 TRP A N 1
ATOM 729 C CA . TRP A 1 95 ? -13.516 -4.659 13.695 1.00 91.50 95 TRP A CA 1
ATOM 730 C C . TRP A 1 95 ? -14.635 -5.643 13.331 1.00 91.50 95 TRP A C 1
ATOM 732 O O . TRP A 1 95 ? -15.756 -5.206 13.088 1.00 91.50 95 TRP A O 1
ATOM 742 N N . LEU A 1 96 ? -14.345 -6.946 13.284 1.00 88.50 96 LEU A N 1
ATOM 743 C CA . LEU A 1 96 ? -15.343 -7.965 12.956 1.00 88.50 96 LEU A CA 1
ATOM 744 C C . LEU A 1 96 ? -16.294 -8.234 14.126 1.00 88.50 96 LEU A C 1
ATOM 746 O O . LEU A 1 96 ? -17.489 -8.344 13.889 1.00 88.50 96 LEU A O 1
ATOM 750 N N . GLU A 1 97 ? -15.786 -8.253 15.361 1.00 85.44 97 GLU A N 1
ATOM 751 C CA . GLU A 1 97 ? -16.603 -8.407 16.575 1.00 85.44 97 GLU A CA 1
ATOM 752 C C . GLU A 1 97 ? -17.609 -7.261 16.755 1.00 85.44 97 GLU A C 1
ATOM 754 O O . GLU A 1 97 ? -18.730 -7.479 17.193 1.00 85.44 97 GLU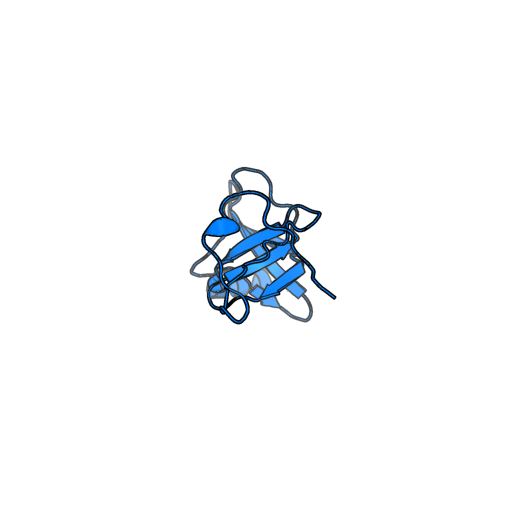 A O 1
ATOM 759 N N . GLY A 1 98 ? -17.229 -6.026 16.408 1.00 73.75 98 GLY A N 1
ATOM 760 C CA . GLY A 1 98 ? -18.119 -4.863 16.504 1.00 73.75 98 GLY A CA 1
ATOM 761 C C . GLY A 1 98 ? -19.138 -4.728 15.366 1.00 73.75 98 GLY A C 1
ATOM 762 O O . GLY A 1 98 ? -19.847 -3.723 15.322 1.00 73.75 98 GLY A O 1
ATOM 763 N N . ASN A 1 99 ? -19.164 -5.668 14.416 1.00 62.94 99 ASN A N 1
ATOM 764 C CA . ASN A 1 99 ? -19.996 -5.615 13.212 1.00 62.94 99 ASN A CA 1
ATOM 765 C C . ASN A 1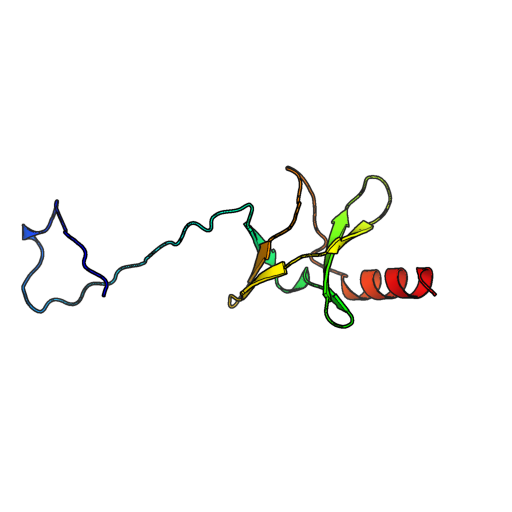 99 ? -20.907 -6.855 13.059 1.00 62.94 99 ASN A C 1
ATOM 767 O O . ASN A 1 99 ? -21.475 -7.055 11.980 1.00 62.94 99 ASN A O 1
ATOM 771 N N . GLU A 1 100 ? -21.021 -7.658 14.123 1.00 49.19 100 GLU A N 1
ATOM 772 C CA . GLU A 1 100 ? -22.083 -8.646 14.384 1.00 49.19 100 GLU A CA 1
ATOM 773 C C . GLU A 1 100 ? -23.197 -8.024 15.241 1.00 49.19 100 GLU A C 1
ATOM 775 O O . GLU A 1 100 ? -24.375 -8.379 15.003 1.00 49.19 100 GLU A O 1
#

Radius of gyration: 20.58 Å; chains: 1; bounding box: 52×26×50 Å

pLDDT: mean 88.36, std 9.54, range [49.19, 96.19]

Secondary structure (DSSP, 8-state):
-------SSGGG--TT-----------SS-EEEEEGGG-EEETTEEEEEEE-SSSEEEEEEEEEEE-SSEEEEE--PPTTPPBP-SSHHHHHHHHHHTT-

Sequence (100 aa):
MVRAEIRKGAERLHPGQFIQVELAQTGTGQNFRIPRSALVRHADKQWVFVKQPVGFQPLAVTIVAEETDAIVVKAGFKPDDRIVVSGTVALKAVWLEGNE

Foldseek 3Di:
DDDDDDPPCVVVDDPPDDDDDDDDDDDDAPKDKDFPQQWDDDDPWIWWWWDDPPDTDTFTWAFPDDDPGTTIIHGPDDPPIDTDNPPVVVVVVVVVVVVD